Protein AF-H2ZED1-F1 (afdb_monomer_lite)

Secondary structure (DSSP, 8-state):
--GGGSSSEEE-TTSHHHHHHHHHHHHH-TTGGGSEEESS--TT--TTS--EEEEE-S-BPPPTTS-BPPB-TT-EEEEEEE-SSSEEEEEETTT--EEEEEGGGEEE-----HHHHHHHHHHTTTTEEE-TTSPEEEP-----

InterPro domains:
  IPR027350 Glycosyltransferase family 23 (GT23) domain [PS51659] (1-39)
  IPR036028 SH3-like domain superfamily [SSF50044] (52-108)
  IPR045573 Alpha-(1,6)-fucosyltransferase, N- and catalytic domain [PF19745] (2-43)

Foldseek 3Di:
DVLLVDQAEEEALVDPVSLVSQVSVCVVDVPCPVRYDHQWADRCLDQQFQSFKKFFCDFDDDDPVFQEDTDDHGWIWTFNGDNVPQWTWTATPVVRDTGIYGNVRIDTDPDDDLVVRVSSNVVSVVQWDADPVRDTDGDDDDRD

pLDDT: mean 78.34, std 13.11, range [45.0, 93.44]

Organism: Ciona savignyi (NCBI:txid51511)

Radius of gyration: 16.95 Å; chains: 1; bounding box: 38×43×44 Å

Structure (mmCIF, N/CA/C/O backbone):
data_AF-H2ZED1-F1
#
_entry.id   AF-H2ZED1-F1
#
loop_
_atom_site.group_PDB
_atom_site.id
_atom_site.type_symbol
_atom_site.label_atom_id
_atom_site.label_alt_id
_atom_site.label_comp_id
_atom_site.label_asym_id
_atom_site.label_entity_id
_atom_site.label_seq_id
_atom_site.pdbx_PDB_ins_code
_atom_site.Cartn_x
_atom_site.Cartn_y
_atom_site.Cartn_z
_atom_site.occupancy
_atom_site.B_iso_or_equiv
_atom_site.auth_seq_id
_atom_site.auth_comp_id
_atom_site.auth_asym_id
_atom_site.auth_atom_id
_atom_site.pdbx_PDB_model_num
ATOM 1 N N . MET A 1 1 ? 18.231 3.647 -21.128 1.00 69.31 1 MET A N 1
ATOM 2 C CA . MET A 1 1 ? 18.033 3.631 -19.664 1.00 69.31 1 MET A CA 1
ATOM 3 C C . MET A 1 1 ? 18.305 2.210 -19.179 1.00 69.31 1 MET A C 1
ATOM 5 O O . MET A 1 1 ? 17.739 1.299 -19.769 1.00 69.31 1 MET A O 1
ATOM 9 N N . MET A 1 2 ? 19.242 1.998 -18.244 1.00 81.94 2 MET A N 1
ATOM 10 C CA . MET A 1 2 ? 19.647 0.640 -17.820 1.00 81.94 2 MET A CA 1
ATOM 11 C C . MET A 1 2 ? 18.700 0.034 -16.774 1.00 81.94 2 MET A C 1
ATOM 13 O O . MET A 1 2 ? 18.409 -1.150 -16.864 1.00 81.94 2 MET A O 1
ATOM 17 N N . LEU A 1 3 ? 18.162 0.849 -15.856 1.00 82.50 3 LEU A N 1
ATOM 18 C CA . LEU A 1 3 ? 17.267 0.405 -14.775 1.00 82.50 3 LEU A CA 1
ATOM 19 C C . LEU A 1 3 ? 16.009 -0.304 -15.277 1.00 82.50 3 LEU A C 1
ATOM 21 O O . LEU A 1 3 ? 15.657 -1.355 -14.761 1.00 82.50 3 LEU A O 1
ATOM 25 N N . SER A 1 4 ? 15.364 0.225 -16.319 1.00 84.81 4 SER A N 1
ATOM 26 C CA . SER A 1 4 ? 14.148 -0.402 -16.835 1.00 84.81 4 SER A CA 1
ATOM 27 C C . SER A 1 4 ? 14.407 -1.787 -17.415 1.00 84.81 4 SER A C 1
ATOM 29 O O . SER A 1 4 ? 13.475 -2.573 -17.461 1.00 84.81 4 SER A O 1
ATOM 31 N N . LYS A 1 5 ? 15.639 -2.106 -17.848 1.00 86.75 5 LYS A N 1
ATOM 32 C CA . LYS A 1 5 ? 16.022 -3.391 -18.462 1.00 86.75 5 LYS A CA 1
ATOM 33 C C . LYS A 1 5 ? 16.366 -4.496 -17.464 1.00 86.75 5 LYS A C 1
ATOM 35 O O . LYS A 1 5 ? 16.606 -5.614 -17.903 1.00 86.75 5 LYS A O 1
ATOM 40 N N . CYS A 1 6 ? 16.410 -4.195 -16.171 1.00 89.06 6 CYS A N 1
ATOM 41 C CA . CYS A 1 6 ? 16.630 -5.200 -15.139 1.00 89.06 6 CYS A CA 1
ATOM 42 C C . CYS A 1 6 ? 15.441 -6.169 -15.054 1.00 89.06 6 CYS A C 1
ATOM 44 O O . CYS A 1 6 ? 14.316 -5.803 -15.399 1.00 89.06 6 CYS A O 1
ATOM 46 N N . ASP A 1 7 ? 15.702 -7.393 -14.591 1.00 89.44 7 ASP A N 1
ATOM 47 C CA . ASP A 1 7 ? 14.662 -8.400 -14.328 1.00 89.44 7 ASP A CA 1
ATOM 48 C C . ASP A 1 7 ? 13.888 -8.103 -13.035 1.00 89.44 7 ASP A C 1
ATOM 50 O O . ASP A 1 7 ? 12.750 -8.532 -12.877 1.00 89.44 7 ASP A O 1
ATOM 54 N N . PHE A 1 8 ? 14.507 -7.361 -12.112 1.00 90.44 8 PHE A N 1
ATOM 55 C CA . PHE A 1 8 ? 13.924 -6.974 -10.833 1.00 90.44 8 PHE A CA 1
ATOM 56 C C . PHE A 1 8 ? 14.441 -5.602 -10.398 1.00 90.44 8 PHE A C 1
ATOM 58 O O . PHE A 1 8 ? 15.629 -5.302 -10.566 1.00 90.44 8 PHE A O 1
ATOM 65 N N . LEU A 1 9 ? 13.565 -4.778 -9.822 1.00 90.06 9 LEU A N 1
ATOM 66 C CA . LEU A 1 9 ? 13.884 -3.420 -9.384 1.00 90.06 9 LEU A CA 1
ATOM 67 C C . LEU A 1 9 ? 13.855 -3.305 -7.852 1.00 90.06 9 LEU A C 1
ATOM 69 O O . LEU A 1 9 ? 12.864 -3.639 -7.216 1.00 90.06 9 LEU A O 1
ATOM 73 N N . VAL A 1 10 ? 14.925 -2.778 -7.253 1.00 91.50 10 VAL A N 1
ATOM 74 C CA . VAL A 1 10 ? 14.949 -2.374 -5.835 1.00 91.50 10 VAL A CA 1
ATOM 75 C C . VAL A 1 10 ? 15.215 -0.878 -5.787 1.00 91.50 10 VAL A C 1
ATOM 77 O O . VAL A 1 10 ? 16.275 -0.427 -6.224 1.00 91.50 10 VAL A O 1
ATOM 80 N N . CYS A 1 11 ? 14.247 -0.097 -5.316 1.00 88.12 11 CYS A N 1
ATOM 81 C CA . CYS A 1 11 ? 14.321 1.362 -5.369 1.00 88.12 11 CYS A CA 1
ATOM 82 C C . CYS A 1 11 ? 13.477 2.042 -4.284 1.00 88.12 11 CYS A C 1
ATOM 84 O O . CYS A 1 11 ? 12.861 1.398 -3.442 1.00 88.12 11 CYS A O 1
ATOM 86 N N . THR A 1 12 ? 13.448 3.369 -4.323 1.00 86.56 12 THR A N 1
ATOM 87 C CA . THR A 1 12 ? 12.501 4.223 -3.602 1.00 86.56 12 THR A CA 1
ATOM 88 C C . THR A 1 12 ? 11.542 4.826 -4.624 1.00 86.56 12 THR A C 1
ATOM 90 O O . THR A 1 12 ? 11.979 5.614 -5.468 1.00 86.56 12 THR A O 1
ATOM 93 N N . LEU A 1 13 ? 10.262 4.445 -4.598 1.00 83.94 13 LEU A N 1
ATOM 94 C CA . LEU A 1 13 ? 9.248 4.955 -5.535 1.00 83.94 13 LEU A CA 1
ATOM 95 C C . LEU A 1 13 ? 8.799 6.390 -5.224 1.00 83.94 13 LEU A C 1
ATOM 97 O O . LEU A 1 13 ? 8.037 6.964 -5.994 1.00 83.94 13 LEU A O 1
ATOM 101 N N . SER A 1 14 ? 9.320 7.022 -4.166 1.00 79.88 14 SER A N 1
ATOM 102 C CA . SER A 1 14 ? 9.315 8.4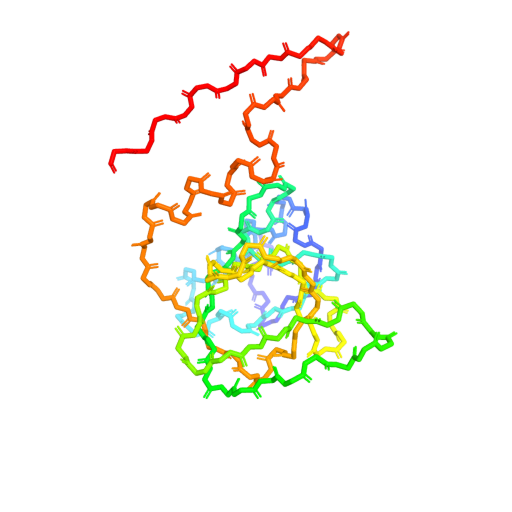92 -4.078 1.00 79.88 14 SER A CA 1
ATOM 103 C C . SER A 1 14 ? 10.160 9.172 -5.163 1.00 79.88 14 SER A C 1
ATOM 105 O O . SER A 1 14 ? 10.008 10.368 -5.395 1.00 79.88 14 SER A O 1
ATOM 107 N N . SER A 1 15 ? 11.072 8.447 -5.822 1.00 83.75 15 SER A N 1
ATOM 108 C CA . SER A 1 15 ? 11.874 8.989 -6.914 1.00 83.75 15 SER A CA 1
ATOM 109 C C . SER A 1 15 ? 11.141 8.855 -8.242 1.00 83.75 15 SER A C 1
ATOM 111 O O . SER A 1 15 ? 10.978 7.749 -8.755 1.00 83.75 15 SER A O 1
ATOM 113 N N . GLU A 1 16 ? 10.831 9.989 -8.871 1.00 83.38 16 GLU A N 1
ATOM 114 C CA . GLU A 1 16 ? 10.235 10.028 -10.215 1.00 83.38 16 GLU A CA 1
ATOM 115 C C . GLU A 1 16 ? 11.046 9.231 -11.249 1.00 83.38 16 GLU A C 1
ATOM 117 O O . GLU A 1 16 ? 10.493 8.587 -12.136 1.00 83.38 16 GLU A O 1
ATOM 122 N N . LEU A 1 17 ? 12.377 9.199 -11.117 1.00 87.94 17 LEU A N 1
ATOM 123 C CA . LEU A 1 17 ? 13.233 8.416 -12.009 1.00 87.94 17 LEU A CA 1
ATOM 124 C C . LEU A 1 17 ? 13.009 6.906 -11.845 1.00 87.94 17 LEU A C 1
ATOM 126 O O . LEU A 1 17 ? 13.036 6.169 -12.833 1.00 87.94 17 LEU A O 1
ATOM 130 N N . ALA A 1 18 ? 12.814 6.448 -10.606 1.00 86.62 18 ALA A N 1
ATOM 131 C CA . ALA A 1 18 ? 12.528 5.052 -10.306 1.00 86.62 18 ALA A CA 1
ATOM 132 C C . ALA A 1 18 ? 11.123 4.665 -10.783 1.00 86.62 18 ALA A C 1
ATOM 134 O O . ALA A 1 18 ? 10.967 3.610 -11.398 1.00 86.62 18 ALA A O 1
ATOM 135 N N . THR A 1 19 ? 10.142 5.550 -10.598 1.00 87.19 19 THR A N 1
ATOM 136 C CA . THR A 1 19 ? 8.773 5.388 -11.107 1.00 87.19 19 THR A CA 1
ATOM 137 C C . THR A 1 19 ? 8.761 5.248 -12.626 1.00 87.19 19 THR A C 1
ATOM 139 O O . THR A 1 19 ? 8.250 4.258 -13.144 1.00 87.19 19 THR A O 1
ATOM 142 N N . VAL A 1 20 ? 9.436 6.145 -13.351 1.00 89.44 20 VAL A N 1
ATOM 143 C CA . VAL A 1 20 ? 9.548 6.066 -14.819 1.00 89.44 20 VAL A CA 1
ATOM 144 C C . VAL A 1 20 ? 10.273 4.792 -15.266 1.00 89.44 20 VAL A C 1
ATOM 146 O O . VAL A 1 20 ? 9.913 4.182 -16.275 1.00 89.44 20 VAL A O 1
ATOM 149 N N . ALA A 1 21 ? 11.303 4.356 -14.536 1.00 90.12 21 ALA A N 1
ATOM 150 C CA . ALA A 1 21 ? 11.997 3.111 -14.854 1.00 90.12 21 ALA A CA 1
ATOM 151 C C . ALA A 1 21 ? 11.092 1.878 -14.674 1.00 90.12 21 ALA A C 1
ATOM 153 O O . ALA A 1 21 ? 11.129 0.986 -15.525 1.00 90.12 21 ALA A O 1
ATOM 154 N N . TYR A 1 22 ? 10.282 1.851 -13.610 1.00 89.62 22 TYR A N 1
ATOM 155 C CA . TYR A 1 22 ? 9.271 0.822 -13.360 1.00 89.62 22 TYR A CA 1
ATOM 156 C C . TYR A 1 22 ? 8.184 0.828 -14.444 1.00 89.62 22 TYR A C 1
ATOM 158 O O . TYR A 1 22 ? 7.896 -0.211 -15.029 1.00 89.62 22 TYR A O 1
ATOM 166 N N . GLU A 1 23 ? 7.653 1.990 -14.816 1.00 89.75 23 GLU A N 1
ATOM 167 C CA . GLU A 1 23 ? 6.659 2.109 -15.893 1.00 89.75 23 GLU A CA 1
ATOM 168 C C . GLU A 1 23 ? 7.196 1.610 -17.237 1.00 89.75 23 GLU A C 1
ATOM 170 O O . GLU A 1 23 ? 6.522 0.884 -17.968 1.00 89.75 23 GLU A O 1
ATOM 175 N N . LEU A 1 24 ? 8.452 1.930 -17.551 1.00 91.62 24 LEU A N 1
ATOM 176 C CA . LEU A 1 24 ? 9.095 1.448 -18.768 1.00 91.62 24 LEU A CA 1
ATOM 177 C C . LEU A 1 24 ? 9.365 -0.069 -18.734 1.00 91.62 24 LEU A C 1
ATOM 179 O O . LEU A 1 24 ? 9.417 -0.703 -19.790 1.00 91.62 24 LEU A O 1
ATOM 183 N N . MET A 1 25 ? 9.533 -0.663 -17.548 1.00 90.25 25 MET A N 1
ATOM 184 C CA . MET A 1 25 ? 9.637 -2.117 -17.380 1.00 90.25 25 MET A CA 1
ATOM 185 C C . MET A 1 25 ? 8.321 -2.811 -17.769 1.00 90.25 25 MET A C 1
ATOM 187 O O . MET A 1 25 ? 8.363 -3.801 -18.500 1.00 90.25 25 MET A O 1
ATOM 191 N N . GLN A 1 26 ? 7.175 -2.229 -17.400 1.00 90.00 26 GLN A N 1
ATOM 192 C CA . GLN A 1 26 ? 5.837 -2.751 -17.720 1.00 90.00 26 GLN A CA 1
ATOM 193 C C . GLN A 1 26 ? 5.537 -2.783 -19.223 1.00 90.00 26 GLN A C 1
ATOM 195 O O . GLN A 1 26 ? 4.826 -3.658 -19.708 1.00 90.00 26 GLN A O 1
ATOM 200 N N . VAL A 1 27 ? 6.107 -1.850 -19.992 1.00 90.81 27 VAL A N 1
ATOM 201 C CA . VAL A 1 27 ? 5.982 -1.850 -21.461 1.00 90.81 27 VAL A CA 1
ATOM 202 C C . VAL A 1 27 ? 6.712 -3.043 -22.089 1.00 90.81 27 VAL A C 1
ATOM 204 O O . VAL A 1 27 ? 6.332 -3.501 -23.166 1.00 90.81 27 VAL A O 1
ATOM 207 N N . ARG A 1 28 ? 7.776 -3.546 -21.449 1.00 87.56 28 ARG A N 1
ATOM 208 C CA . ARG A 1 28 ? 8.568 -4.664 -21.979 1.00 87.56 28 ARG A CA 1
ATOM 209 C C . ARG A 1 28 ? 7.953 -6.016 -21.642 1.00 87.56 28 ARG A C 1
ATOM 211 O O . ARG A 1 28 ? 7.965 -6.902 -22.493 1.00 87.56 28 ARG A O 1
ATOM 218 N N . ASP A 1 29 ? 7.502 -6.183 -20.407 1.00 87.44 29 ASP A N 1
ATOM 219 C CA . ASP A 1 29 ? 7.010 -7.454 -19.893 1.00 87.44 29 ASP A CA 1
ATOM 220 C C . ASP A 1 29 ? 5.672 -7.249 -19.183 1.00 87.44 29 ASP A C 1
ATOM 222 O O . ASP A 1 29 ? 5.560 -6.505 -18.212 1.00 87.44 29 ASP A O 1
ATOM 226 N N . TRP A 1 30 ? 4.651 -7.936 -19.689 1.00 85.00 30 TRP A N 1
ATOM 227 C CA . TRP A 1 30 ? 3.280 -7.847 -19.203 1.00 85.00 30 TRP A CA 1
ATOM 228 C C . TRP A 1 30 ? 3.094 -8.444 -17.799 1.00 85.00 30 TRP A C 1
ATOM 230 O O . TRP A 1 30 ? 2.067 -8.182 -17.175 1.00 85.00 30 TRP A O 1
ATOM 240 N N . GLN A 1 31 ? 4.056 -9.232 -17.300 1.00 85.25 31 GLN A N 1
ATOM 241 C CA . GLN A 1 31 ? 4.050 -9.780 -15.936 1.00 85.25 31 GLN A CA 1
ATOM 242 C C . GLN A 1 31 ? 4.993 -9.048 -14.975 1.00 85.25 31 GLN A C 1
ATOM 244 O O . GLN A 1 31 ? 5.166 -9.491 -13.842 1.00 85.25 31 GLN A O 1
ATOM 249 N N . ALA A 1 32 ? 5.586 -7.918 -15.367 1.00 88.00 32 ALA A N 1
ATOM 250 C CA . ALA A 1 32 ? 6.572 -7.239 -14.527 1.00 88.00 32 ALA A CA 1
ATOM 251 C C . ALA A 1 32 ? 5.984 -6.413 -13.368 1.00 88.00 32 ALA A C 1
ATOM 253 O O . ALA A 1 32 ? 6.735 -5.767 -12.637 1.00 88.00 32 ALA A O 1
ATOM 254 N N . ALA A 1 33 ? 4.667 -6.468 -13.146 1.00 85.62 33 ALA A N 1
ATOM 255 C CA . ALA A 1 33 ? 4.008 -5.723 -12.077 1.00 85.62 33 ALA A CA 1
ATOM 256 C C . ALA A 1 33 ? 4.501 -6.099 -10.678 1.00 85.62 33 ALA A C 1
ATOM 258 O O . ALA A 1 33 ? 4.584 -5.227 -9.823 1.00 85.62 33 ALA A O 1
ATOM 259 N N . ASP A 1 34 ? 4.898 -7.352 -10.470 1.00 87.44 34 ASP A N 1
ATOM 260 C CA . ASP A 1 34 ? 5.423 -7.823 -9.185 1.00 87.44 34 ASP A CA 1
ATOM 261 C C . ASP A 1 34 ? 6.965 -7.805 -9.133 1.00 87.44 34 ASP A C 1
ATOM 263 O O . ASP A 1 34 ? 7.568 -8.149 -8.115 1.00 87.44 34 ASP A O 1
ATOM 267 N N . ASN A 1 35 ? 7.635 -7.371 -10.208 1.00 90.12 35 ASN A N 1
ATOM 268 C CA . ASN A 1 35 ? 9.097 -7.396 -10.332 1.00 90.12 35 ASN A CA 1
ATOM 269 C C . ASN A 1 35 ? 9.765 -6.157 -9.715 1.00 90.12 35 ASN A C 1
ATOM 271 O O . ASN A 1 35 ? 10.722 -5.600 -10.263 1.00 90.12 35 ASN A O 1
ATOM 275 N N . TYR A 1 36 ? 9.263 -5.706 -8.566 1.00 89.00 36 TYR A N 1
ATOM 276 C CA . TYR A 1 36 ? 9.859 -4.601 -7.833 1.00 89.00 36 TYR A CA 1
ATOM 277 C C . TYR A 1 36 ? 9.674 -4.727 -6.320 1.00 89.00 36 TYR A C 1
ATOM 279 O O . TYR A 1 36 ? 8.703 -5.295 -5.829 1.00 89.00 36 TYR A O 1
ATOM 287 N N . VAL A 1 37 ? 10.597 -4.123 -5.576 1.00 88.19 37 VAL A N 1
ATOM 288 C CA . VAL A 1 37 ? 10.448 -3.812 -4.152 1.00 88.19 37 VAL A CA 1
ATOM 289 C C . VAL A 1 37 ? 10.798 -2.347 -3.948 1.00 88.19 37 VAL A C 1
ATOM 291 O O . VAL A 1 37 ? 11.882 -1.888 -4.321 1.00 88.19 37 VAL A O 1
ATOM 294 N N . SER A 1 38 ? 9.864 -1.619 -3.342 1.00 85.38 38 SER A N 1
ATOM 295 C CA . SER A 1 38 ? 10.050 -0.229 -2.947 1.00 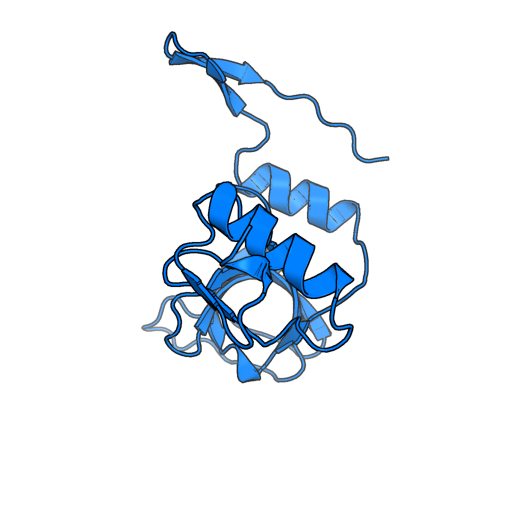85.38 38 SER A CA 1
ATOM 296 C C . SER A 1 38 ? 10.357 -0.132 -1.456 1.00 85.38 38 SER A C 1
ATOM 298 O O . SER A 1 38 ? 9.753 -0.844 -0.657 1.00 85.38 38 SER A O 1
ATOM 300 N N . LEU A 1 39 ? 11.290 0.741 -1.079 1.00 84.94 39 LEU A N 1
ATOM 301 C CA . LEU A 1 39 ? 11.702 0.936 0.316 1.00 84.94 39 LEU A CA 1
ATOM 302 C C . LEU A 1 39 ? 10.859 1.971 1.077 1.00 84.94 39 LEU A C 1
ATOM 304 O O . LEU A 1 39 ? 11.031 2.107 2.286 1.00 84.94 39 LEU A O 1
ATOM 308 N N . ASP A 1 40 ? 9.989 2.717 0.394 1.00 77.94 40 ASP A N 1
ATOM 309 C CA . ASP A 1 40 ? 9.282 3.866 0.971 1.00 77.94 40 ASP A CA 1
ATOM 310 C C . ASP A 1 40 ? 7.787 3.919 0.632 1.00 77.94 40 ASP A C 1
ATOM 312 O O . ASP A 1 40 ? 6.952 3.953 1.533 1.00 77.94 40 ASP A O 1
ATOM 316 N N . HIS A 1 41 ? 7.437 3.923 -0.653 1.00 73.50 41 HIS A N 1
ATOM 317 C CA . HIS A 1 41 ? 6.077 4.110 -1.140 1.00 73.50 41 HIS A CA 1
ATOM 318 C C . HIS A 1 41 ? 5.657 2.986 -2.076 1.00 73.50 41 HIS A C 1
ATOM 320 O O . HIS A 1 41 ? 6.458 2.412 -2.813 1.00 73.50 41 HIS A O 1
ATOM 326 N N . ILE A 1 42 ? 4.359 2.718 -2.090 1.00 77.56 42 ILE A N 1
ATOM 327 C CA . ILE A 1 42 ? 3.721 1.904 -3.122 1.00 77.56 42 ILE A CA 1
ATOM 328 C C . ILE A 1 42 ? 3.579 2.712 -4.418 1.00 77.56 42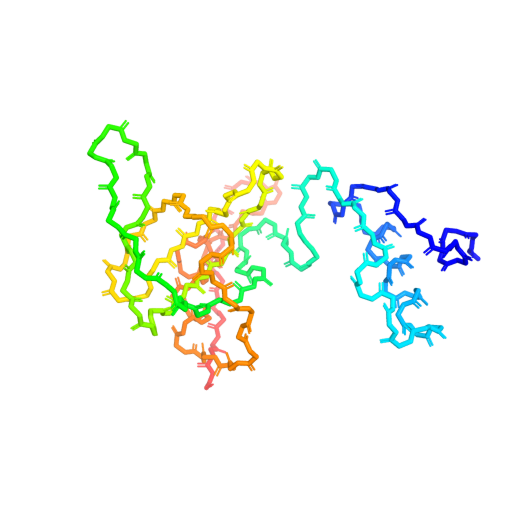 ILE A C 1
ATOM 330 O O . ILE A 1 42 ? 3.471 3.937 -4.380 1.00 77.56 42 ILE A O 1
ATOM 334 N N . TYR A 1 43 ? 3.581 2.036 -5.570 1.00 77.00 43 TYR A N 1
ATOM 335 C CA . TYR A 1 43 ? 3.387 2.693 -6.867 1.00 77.00 43 TYR A CA 1
ATOM 336 C C . TYR A 1 43 ? 2.066 3.479 -6.885 1.00 77.00 43 TYR A C 1
ATOM 338 O O . TYR A 1 43 ? 1.037 2.959 -6.455 1.00 77.00 43 TYR A O 1
ATOM 346 N N . GLY A 1 44 ? 2.108 4.738 -7.336 1.00 68.88 44 GLY A N 1
ATOM 347 C CA . GLY A 1 44 ? 0.965 5.664 -7.300 1.00 68.88 44 GLY A CA 1
ATOM 348 C C . GLY A 1 44 ? 0.687 6.302 -5.931 1.00 68.88 44 GLY A C 1
ATOM 349 O O . GLY A 1 44 ? -0.167 7.178 -5.828 1.00 68.88 44 GLY A O 1
ATOM 350 N N . GLY A 1 45 ? 1.422 5.915 -4.883 1.00 61.03 45 GLY A N 1
ATOM 351 C CA . GLY A 1 45 ? 1.363 6.519 -3.553 1.00 61.03 45 GLY A CA 1
ATOM 352 C C . GLY A 1 45 ? 2.159 7.813 -3.473 1.00 61.03 45 GLY A C 1
ATOM 353 O O . GLY A 1 45 ? 3.153 7.889 -2.757 1.00 61.03 45 GLY A O 1
ATOM 354 N N . ALA A 1 46 ? 1.736 8.835 -4.216 1.00 53.44 46 ALA A N 1
ATOM 355 C CA . ALA A 1 46 ? 2.175 10.194 -3.934 1.00 53.44 46 ALA A CA 1
ATOM 356 C C . ALA A 1 46 ? 1.573 10.656 -2.596 1.00 53.44 46 ALA A C 1
ATOM 358 O O . ALA A 1 46 ? 0.455 10.267 -2.239 1.00 53.44 46 ALA A O 1
ATOM 359 N N . LEU A 1 47 ? 2.320 11.492 -1.863 1.00 51.94 47 LEU A N 1
ATOM 360 C CA . LEU A 1 47 ? 1.862 12.177 -0.651 1.00 51.94 47 LEU A CA 1
ATOM 361 C C . LEU A 1 47 ? 0.423 12.670 -0.859 1.00 51.94 47 LEU A C 1
ATOM 363 O O . LEU A 1 47 ? 0.182 13.526 -1.703 1.00 51.94 47 LEU A O 1
ATOM 367 N N . ALA A 1 48 ? -0.508 12.119 -0.078 1.00 47.91 48 ALA A N 1
ATOM 368 C CA . ALA A 1 48 ? -1.906 12.535 -0.008 1.00 47.91 48 ALA A CA 1
ATOM 369 C C . ALA A 1 48 ? -2.868 12.105 -1.145 1.00 47.91 48 ALA A C 1
ATOM 371 O O . ALA A 1 48 ? -3.914 12.725 -1.308 1.00 47.91 48 ALA A O 1
ATOM 372 N N . ILE A 1 49 ? -2.637 11.016 -1.882 1.00 55.47 49 ILE A N 1
ATOM 373 C CA . ILE A 1 49 ? -3.692 10.410 -2.730 1.00 55.47 49 ILE A CA 1
ATOM 374 C C . ILE A 1 49 ? -3.800 8.918 -2.388 1.00 55.47 49 ILE A C 1
ATOM 376 O O . ILE A 1 49 ? -2.770 8.288 -2.143 1.00 55.47 49 ILE A O 1
ATOM 380 N N . PRO A 1 50 ? -5.013 8.328 -2.288 1.00 56.22 50 PRO A N 1
ATOM 381 C CA . PRO A 1 50 ? -5.138 6.883 -2.116 1.00 56.22 50 PRO A CA 1
ATOM 382 C C . PRO A 1 50 ? -4.401 6.177 -3.253 1.00 56.22 50 PRO A C 1
ATOM 384 O O . PRO A 1 50 ? -4.749 6.315 -4.421 1.00 56.22 50 PRO A O 1
ATOM 387 N N . ALA A 1 51 ? -3.379 5.411 -2.902 1.00 63.91 51 ALA A N 1
ATOM 388 C CA . ALA A 1 51 ? -2.550 4.741 -3.890 1.00 63.91 51 ALA A CA 1
ATOM 389 C C . ALA A 1 51 ? -3.275 3.539 -4.505 1.00 63.91 51 ALA A C 1
ATOM 391 O O . ALA A 1 51 ? -3.092 3.224 -5.677 1.00 63.91 51 ALA A O 1
ATOM 392 N N . LYS A 1 52 ? -4.078 2.843 -3.688 1.00 78.44 52 LYS A N 1
ATOM 393 C CA . LYS A 1 52 ? -4.782 1.616 -4.069 1.00 78.44 52 LYS A CA 1
ATOM 394 C C . LYS A 1 52 ? -6.105 1.467 -3.333 1.00 78.44 52 LYS A C 1
ATOM 396 O O . LYS A 1 52 ? -6.204 1.771 -2.141 1.00 78.44 52 LYS A O 1
ATOM 401 N N . PHE A 1 53 ? -7.093 0.913 -4.027 1.00 84.69 53 PHE A N 1
ATOM 402 C CA . PHE A 1 53 ? -8.331 0.442 -3.421 1.00 84.69 53 PHE A CA 1
ATOM 403 C C . PHE A 1 53 ? -8.249 -1.052 -3.146 1.00 84.69 53 PHE A C 1
ATOM 405 O O . PHE A 1 53 ? -7.802 -1.840 -3.977 1.00 84.69 53 PHE A O 1
ATOM 412 N N . HIS A 1 54 ? -8.734 -1.448 -1.978 1.00 88.56 54 HIS A N 1
ATOM 413 C CA . HIS A 1 54 ? -8.786 -2.835 -1.563 1.00 88.56 54 HIS A CA 1
ATOM 414 C C . HIS A 1 54 ? -10.189 -3.207 -1.106 1.00 88.56 54 HIS A C 1
ATOM 416 O O . HIS A 1 54 ? -10.898 -2.406 -0.503 1.00 88.56 54 HIS A O 1
ATOM 422 N N . GLN A 1 55 ? -10.576 -4.449 -1.357 1.00 91.44 55 GLN A N 1
ATOM 423 C CA . GLN A 1 55 ? -11.768 -5.049 -0.786 1.00 91.44 55 GLN A CA 1
ATOM 424 C C . GLN A 1 55 ? -11.361 -6.077 0.269 1.00 91.44 55 GLN A C 1
ATOM 426 O O . GLN A 1 55 ? -10.504 -6.929 0.025 1.00 91.44 55 GLN A O 1
ATOM 431 N N . ALA A 1 56 ? -11.978 -6.015 1.444 1.00 92.75 56 ALA A N 1
ATOM 432 C CA . ALA A 1 56 ? -11.776 -6.994 2.497 1.00 92.75 56 ALA A CA 1
ATOM 433 C C . ALA A 1 56 ? -12.388 -8.343 2.097 1.00 92.75 56 ALA A C 1
ATOM 435 O O . ALA A 1 56 ? -13.592 -8.464 1.880 1.00 92.75 56 ALA A O 1
ATOM 436 N N . VAL A 1 57 ? -11.548 -9.373 2.027 1.00 93.38 57 VAL A N 1
ATOM 437 C CA . VAL A 1 57 ? -11.953 -10.759 1.742 1.00 93.38 57 VAL A CA 1
ATOM 438 C C . VAL A 1 57 ? -12.119 -11.548 3.039 1.00 93.38 57 VAL A C 1
ATOM 440 O O . VAL A 1 57 ? -12.835 -12.543 3.081 1.00 93.38 57 VAL A O 1
ATOM 443 N N . LEU A 1 58 ? -11.477 -11.106 4.122 1.00 92.19 58 LEU A N 1
ATOM 444 C CA . LEU A 1 58 ? -11.567 -11.733 5.434 1.00 92.19 58 LEU A CA 1
ATOM 445 C C . LEU A 1 58 ? -11.896 -10.700 6.507 1.00 92.19 58 LEU A C 1
ATOM 447 O O . LEU A 1 58 ? -11.352 -9.597 6.531 1.00 92.19 58 LEU A O 1
ATOM 451 N N . GLY A 1 59 ? -12.745 -11.106 7.449 1.00 91.38 59 GLY A N 1
ATOM 452 C CA . GLY A 1 59 ? -13.038 -10.306 8.628 1.00 91.38 59 GLY A CA 1
ATOM 453 C C . GLY A 1 59 ? -11.807 -10.121 9.522 1.00 91.38 59 GLY A C 1
ATOM 454 O O . GLY A 1 59 ? -10.948 -11.001 9.679 1.00 91.38 59 GLY A O 1
ATOM 455 N N . HIS A 1 60 ? -11.730 -8.965 10.166 1.00 90.25 60 HIS A N 1
ATOM 456 C CA . HIS A 1 60 ? -10.726 -8.677 11.173 1.00 90.25 60 HIS A CA 1
ATOM 457 C C . HIS A 1 60 ? -11.370 -7.934 12.330 1.00 90.25 60 HIS A C 1
ATOM 459 O O . HIS A 1 60 ? -11.933 -6.855 12.173 1.00 90.25 60 HIS A O 1
ATOM 465 N N . LYS A 1 61 ? -11.278 -8.528 13.516 1.00 88.25 61 LYS A N 1
ATOM 466 C CA . LYS A 1 61 ? -11.626 -7.847 14.752 1.00 88.25 61 LYS A CA 1
ATOM 467 C C . LYS A 1 61 ? -10.392 -7.087 15.226 1.00 88.25 61 LYS A C 1
ATOM 469 O O . LYS A 1 61 ? -9.382 -7.735 15.493 1.00 88.25 61 LYS A O 1
ATOM 474 N N . ARG A 1 62 ? -10.496 -5.756 15.324 1.00 81.44 62 ARG A N 1
ATOM 475 C CA . ARG A 1 62 ? -9.466 -4.896 15.928 1.00 81.44 62 ARG A CA 1
ATOM 476 C C . ARG A 1 62 ? -9.060 -5.457 17.290 1.00 81.44 62 ARG A C 1
ATOM 478 O O . ARG A 1 62 ? -9.929 -5.768 18.112 1.00 81.44 62 ARG A O 1
ATOM 485 N N . ASN A 1 63 ? -7.761 -5.491 17.566 1.00 78.38 63 ASN A N 1
ATOM 486 C CA . ASN A 1 63 ? -7.273 -5.599 18.933 1.00 78.38 63 ASN A CA 1
ATOM 487 C C . ASN A 1 63 ? -7.341 -4.220 19.627 1.00 78.38 63 ASN A C 1
ATOM 489 O O . ASN A 1 63 ? -6.821 -3.231 19.112 1.00 78.38 63 ASN A O 1
ATOM 493 N N . ASN A 1 64 ? -7.990 -4.134 20.795 1.00 67.62 64 ASN A N 1
ATOM 494 C CA . ASN A 1 64 ? -8.240 -2.871 21.511 1.00 67.62 64 ASN A CA 1
ATOM 495 C C . ASN A 1 64 ? -6.962 -2.101 21.888 1.00 67.62 64 ASN A C 1
ATOM 497 O O . ASN A 1 64 ? -7.032 -0.894 22.098 1.00 67.62 64 ASN A O 1
ATOM 501 N N . TYR A 1 65 ? -5.817 -2.780 21.958 1.00 65.38 65 TYR A N 1
ATOM 502 C CA . TYR A 1 65 ? -4.519 -2.183 22.294 1.00 65.38 65 TYR A CA 1
ATOM 503 C C . TYR A 1 65 ? -3.707 -1.744 21.070 1.00 65.38 65 TYR A C 1
ATOM 505 O O . TYR A 1 65 ? -2.604 -1.230 21.218 1.00 65.38 65 TYR A O 1
ATOM 513 N N . THR A 1 66 ? -4.235 -1.960 19.867 1.00 75.00 66 THR A N 1
ATOM 514 C CA . THR A 1 66 ? -3.554 -1.660 18.605 1.00 75.00 66 THR A CA 1
ATOM 515 C C . THR A 1 66 ? -4.332 -0.614 17.817 1.00 75.00 66 THR A C 1
ATOM 517 O O . THR A 1 66 ? -5.557 -0.507 17.923 1.00 75.00 66 THR A O 1
ATOM 520 N N . GLU A 1 67 ? -3.635 0.133 16.968 1.00 83.31 67 GLU A N 1
ATOM 521 C CA . GLU A 1 67 ? -4.240 1.049 15.996 1.00 83.31 67 GLU A CA 1
ATOM 522 C C . GLU A 1 67 ? -4.858 0.309 14.786 1.00 83.31 67 GLU A C 1
ATOM 524 O O . GLU A 1 67 ? -5.032 0.887 13.715 1.00 83.31 67 GLU A O 1
ATOM 529 N N . GLU A 1 68 ? -5.218 -0.970 14.944 1.00 87.81 68 GLU A N 1
ATOM 530 C CA . GLU A 1 68 ? -5.754 -1.821 13.878 1.00 87.81 68 GLU A CA 1
ATOM 531 C C . GLU A 1 68 ? -7.175 -1.431 13.457 1.00 87.81 68 GLU A C 1
ATOM 533 O O . GLU A 1 68 ? -7.975 -0.946 14.243 1.00 87.81 68 GLU A O 1
ATOM 538 N N . LEU A 1 69 ? -7.569 -1.677 12.222 1.00 88.81 69 LEU A N 1
ATOM 539 C CA . LEU A 1 69 ? -8.885 -1.350 11.703 1.00 88.81 69 LEU A CA 1
ATOM 540 C C . LEU A 1 69 ? -9.765 -2.599 11.699 1.00 88.81 69 LEU A C 1
ATOM 542 O O . LEU A 1 69 ? -9.366 -3.648 11.200 1.00 88.81 69 LEU A O 1
ATOM 546 N N . SER A 1 70 ? -10.985 -2.497 12.230 1.00 90.19 70 SER A N 1
ATOM 547 C CA . SER A 1 70 ? -11.945 -3.595 12.096 1.00 90.19 70 SER A CA 1
ATOM 548 C C . SER A 1 70 ? -12.403 -3.709 10.643 1.00 90.19 70 SER A C 1
ATOM 550 O O . SER A 1 70 ? -12.839 -2.717 10.052 1.00 90.19 70 SER A O 1
ATOM 552 N N . LEU A 1 71 ? -12.333 -4.920 10.096 1.00 92.00 71 LEU A N 1
ATOM 553 C CA . LEU A 1 71 ? -12.760 -5.245 8.738 1.00 92.00 71 LEU A CA 1
ATOM 554 C C . LEU A 1 71 ? -13.931 -6.224 8.772 1.00 92.00 71 LEU A C 1
ATOM 556 O O . LEU A 1 71 ? -13.899 -7.214 9.508 1.00 92.00 71 LEU A O 1
ATOM 560 N N . GLU A 1 72 ? -14.928 -5.976 7.936 1.00 93.25 72 GLU A N 1
ATOM 561 C CA . GLU A 1 72 ? -15.991 -6.923 7.604 1.00 93.25 72 GLU A CA 1
ATOM 562 C C . GLU A 1 72 ? -15.835 -7.405 6.158 1.00 93.25 72 GLU A C 1
ATOM 564 O O . GLU A 1 72 ? -15.190 -6.754 5.338 1.00 93.25 72 GLU A O 1
ATOM 569 N N . PHE A 1 73 ? -16.391 -8.578 5.845 1.00 93.44 73 PHE A N 1
ATOM 570 C CA . PHE A 1 73 ? -16.331 -9.124 4.490 1.00 93.44 73 PHE A CA 1
ATOM 571 C C . PHE A 1 73 ? -16.989 -8.157 3.498 1.00 93.44 73 PHE A C 1
ATOM 573 O O . PHE A 1 73 ? -18.134 -7.755 3.689 1.00 93.44 73 PHE A O 1
ATOM 580 N N . GLY A 1 74 ? -16.271 -7.813 2.431 1.00 89.50 74 GLY A N 1
ATOM 581 C CA . GLY A 1 74 ? -16.728 -6.888 1.400 1.00 89.50 74 GLY A CA 1
ATOM 582 C C . GLY A 1 74 ? -16.478 -5.409 1.701 1.00 89.50 74 GLY A C 1
ATOM 583 O O . GLY A 1 74 ? -16.786 -4.587 0.839 1.00 89.50 74 GLY A O 1
ATOM 584 N N . ASP A 1 75 ? -15.903 -5.058 2.860 1.00 90.25 75 ASP A N 1
ATOM 585 C CA . ASP A 1 75 ? -15.548 -3.670 3.173 1.00 90.25 75 ASP A CA 1
ATOM 586 C C . ASP A 1 75 ? -14.569 -3.109 2.138 1.00 90.25 75 ASP A C 1
ATOM 588 O O . ASP A 1 75 ? -13.558 -3.729 1.810 1.00 90.25 75 ASP A O 1
ATOM 592 N N . MET A 1 76 ? -14.858 -1.900 1.663 1.00 88.62 76 MET A N 1
ATOM 593 C CA . MET A 1 76 ? -13.980 -1.173 0.756 1.00 88.62 76 MET A CA 1
ATOM 594 C C . MET A 1 76 ? -13.019 -0.280 1.542 1.00 88.62 76 MET A C 1
ATOM 596 O O . MET A 1 76 ? -13.425 0.532 2.382 1.00 88.62 76 MET A O 1
ATOM 600 N N . LEU A 1 77 ? -11.739 -0.431 1.239 1.00 87.44 77 LEU A N 1
ATOM 601 C CA . LEU A 1 77 ? -10.608 0.198 1.899 1.00 87.44 77 LEU A CA 1
ATOM 602 C C . LEU A 1 77 ? -9.817 1.007 0.878 1.00 87.44 77 LEU A C 1
ATOM 604 O O . LEU A 1 77 ? -9.708 0.618 -0.284 1.00 87.44 77 LEU A O 1
ATOM 608 N N . PHE A 1 78 ? -9.223 2.102 1.325 1.00 84.75 78 PHE A N 1
ATOM 609 C CA . PHE A 1 78 ? -8.223 2.827 0.551 1.00 84.75 78 PHE A CA 1
ATOM 610 C C . PHE A 1 78 ? -6.898 2.795 1.297 1.00 84.75 78 PHE A C 1
ATOM 612 O O . PHE A 1 78 ? -6.843 3.090 2.492 1.00 84.75 78 PHE A O 1
ATOM 619 N N . THR A 1 79 ? -5.839 2.398 0.603 1.00 84.19 79 THR A N 1
ATOM 620 C CA . THR A 1 79 ? -4.482 2.298 1.142 1.00 84.19 79 THR A CA 1
ATOM 621 C C . THR A 1 79 ? -3.722 3.571 0.857 1.00 84.19 79 THR A C 1
ATOM 623 O O . THR A 1 79 ? -3.677 4.031 -0.281 1.00 84.19 79 THR A O 1
ATOM 626 N N . GLN A 1 80 ? -3.096 4.108 1.896 1.00 78.31 80 GLN A N 1
ATOM 627 C CA . GLN A 1 80 ? -2.174 5.232 1.772 1.00 78.31 80 GLN A CA 1
ATOM 628 C C . GLN A 1 80 ? -0.723 4.776 1.886 1.00 78.31 80 GLN A C 1
ATOM 630 O O . GLN A 1 80 ? 0.140 5.325 1.215 1.00 78.31 80 GLN A O 1
ATOM 635 N N . MET A 1 81 ? -0.452 3.764 2.715 1.00 76.50 81 MET A N 1
ATOM 636 C CA . MET A 1 81 ? 0.913 3.332 2.991 1.00 76.50 81 MET A CA 1
ATOM 637 C C . MET A 1 81 ? 0.991 1.822 3.212 1.00 76.50 81 MET A C 1
ATOM 639 O O . MET A 1 81 ? 0.086 1.210 3.784 1.00 76.50 81 MET A O 1
ATOM 643 N N . ASP A 1 82 ? 2.110 1.250 2.786 1.00 82.12 82 ASP A N 1
ATOM 644 C CA . ASP A 1 82 ? 2.570 -0.088 3.135 1.00 82.12 82 ASP A CA 1
ATOM 645 C C . ASP A 1 82 ? 3.901 0.061 3.875 1.00 82.12 82 ASP A C 1
ATOM 647 O O . ASP A 1 82 ? 4.801 0.744 3.398 1.00 82.12 82 ASP A O 1
ATOM 651 N N . ASN A 1 83 ? 4.020 -0.546 5.053 1.00 73.88 83 ASN A N 1
ATOM 652 C CA . ASN A 1 83 ? 5.251 -0.509 5.841 1.00 73.88 83 ASN A CA 1
ATOM 653 C C . ASN A 1 83 ? 6.086 -1.792 5.696 1.00 73.88 83 ASN A C 1
ATOM 655 O O . ASN A 1 83 ? 6.990 -2.021 6.499 1.00 73.88 83 ASN A O 1
ATOM 659 N N . SER A 1 84 ? 5.760 -2.659 4.730 1.00 71.50 84 SER A N 1
ATOM 660 C CA . SER A 1 84 ? 6.424 -3.946 4.489 1.00 71.50 84 SER A CA 1
ATOM 661 C C . SER A 1 84 ? 6.420 -4.902 5.696 1.00 71.50 84 SER A C 1
ATOM 663 O O . SER A 1 84 ? 7.135 -5.900 5.702 1.00 71.50 84 SER A O 1
ATOM 665 N N . SER A 1 85 ? 5.592 -4.646 6.720 1.00 80.00 85 SER A N 1
ATOM 666 C CA . SER A 1 85 ? 5.452 -5.510 7.907 1.00 80.00 85 SER A CA 1
ATOM 667 C C . SER A 1 85 ? 4.292 -6.513 7.800 1.00 80.00 85 SER A C 1
ATOM 669 O O . SER A 1 85 ? 3.981 -7.215 8.761 1.00 80.00 85 SER A O 1
ATOM 671 N N . GLY A 1 86 ? 3.629 -6.583 6.637 1.00 86.38 86 GLY A N 1
ATOM 672 C CA . GLY A 1 86 ? 2.397 -7.358 6.436 1.00 86.38 86 GLY A CA 1
ATOM 673 C C . GLY A 1 86 ? 1.120 -6.607 6.833 1.00 86.38 86 GLY A C 1
ATOM 674 O O . GLY A 1 86 ? 0.046 -7.210 6.902 1.00 86.38 86 GLY A O 1
ATOM 675 N N . PHE A 1 87 ? 1.222 -5.299 7.078 1.00 87.81 87 PHE A N 1
ATOM 676 C CA . PHE A 1 87 ? 0.098 -4.418 7.375 1.00 87.81 87 PHE A CA 1
ATOM 677 C C . PHE A 1 87 ? 0.084 -3.217 6.435 1.00 87.81 87 PHE A C 1
ATOM 679 O O . PHE A 1 87 ? 1.105 -2.582 6.188 1.00 87.81 87 PHE A O 1
ATOM 686 N N . PHE A 1 88 ? -1.108 -2.868 5.973 1.00 88.75 88 PHE A N 1
ATOM 687 C CA . PHE A 1 88 ? -1.361 -1.638 5.239 1.00 88.75 88 PHE A CA 1
ATOM 688 C C . PHE A 1 88 ? -1.990 -0.604 6.165 1.00 88.75 88 PHE A C 1
ATOM 690 O O . PHE A 1 88 ? -2.770 -0.948 7.053 1.00 88.75 88 PHE A O 1
ATOM 697 N N . TYR A 1 89 ? -1.674 0.666 5.944 1.00 86.94 89 TYR A N 1
ATOM 698 C CA . TYR A 1 89 ? -2.344 1.786 6.590 1.00 86.94 89 TYR A CA 1
ATOM 699 C C . TYR A 1 89 ? -3.334 2.424 5.622 1.00 86.94 89 TYR A C 1
ATOM 701 O O . TYR A 1 89 ? -3.019 2.703 4.458 1.00 86.94 89 TYR A O 1
ATOM 709 N N . GLY A 1 90 ? -4.548 2.665 6.104 1.00 86.56 90 GLY A N 1
ATOM 710 C CA . GLY A 1 90 ? -5.595 3.228 5.274 1.00 86.56 90 GLY A CA 1
ATOM 711 C C . GLY A 1 90 ? -6.898 3.469 6.012 1.00 86.56 90 GLY A C 1
ATOM 712 O O . GLY A 1 90 ? -6.969 3.351 7.237 1.00 86.56 90 GLY A O 1
ATOM 713 N N . GLY A 1 91 ? -7.933 3.805 5.247 1.00 86.62 91 GLY A N 1
ATOM 714 C CA . GLY A 1 91 ? -9.266 4.066 5.774 1.00 86.62 91 GLY A CA 1
ATOM 715 C C . GLY A 1 91 ? -10.307 3.074 5.271 1.00 86.62 91 GLY A C 1
ATOM 716 O O . GLY A 1 91 ? -10.247 2.599 4.137 1.00 86.62 91 GLY A O 1
ATOM 717 N N . ASN A 1 92 ? -11.286 2.773 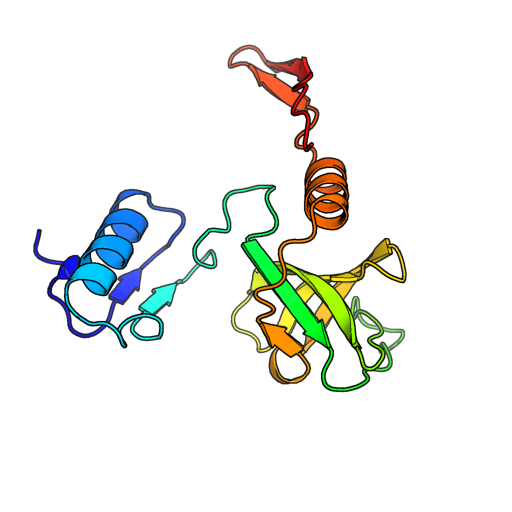6.123 1.00 88.06 92 ASN A N 1
ATOM 718 C CA . ASN A 1 92 ? -12.446 1.952 5.779 1.00 88.06 92 ASN A CA 1
ATOM 719 C C . ASN A 1 92 ? -13.628 2.855 5.441 1.00 88.06 92 ASN A C 1
ATOM 721 O O . ASN A 1 92 ? -14.091 3.622 6.284 1.00 88.06 92 ASN A O 1
ATOM 725 N N . ASN A 1 93 ? -14.148 2.737 4.221 1.00 84.62 93 ASN A N 1
ATOM 726 C CA . ASN A 1 93 ? -15.228 3.589 3.733 1.00 84.62 93 ASN A CA 1
ATOM 727 C C . ASN A 1 93 ? -16.548 3.402 4.499 1.00 84.62 93 ASN A C 1
ATOM 729 O O . ASN A 1 93 ? -17.321 4.352 4.625 1.00 84.62 93 ASN A O 1
ATOM 733 N N . ARG A 1 94 ? -16.805 2.206 5.046 1.00 85.81 94 ARG A N 1
ATOM 734 C CA . ARG A 1 94 ? -18.008 1.932 5.845 1.00 85.81 94 ARG A CA 1
ATOM 735 C C . ARG A 1 94 ? -17.969 2.646 7.192 1.00 85.81 94 ARG A C 1
ATOM 737 O O . ARG A 1 94 ? -18.978 3.191 7.624 1.00 85.81 94 ARG A O 1
ATOM 744 N N . THR A 1 95 ? -16.822 2.620 7.872 1.00 84.75 95 THR A N 1
ATOM 745 C CA . THR A 1 95 ? -16.694 3.175 9.233 1.00 84.75 95 THR A CA 1
ATOM 746 C C . THR A 1 95 ? -16.141 4.598 9.263 1.00 84.75 95 THR A C 1
ATOM 748 O O . THR A 1 95 ? -16.247 5.260 10.292 1.00 84.75 95 THR A O 1
ATOM 751 N N . GLY A 1 96 ? -15.530 5.062 8.169 1.00 82.31 96 GLY A N 1
ATOM 752 C CA . GLY A 1 96 ? -14.816 6.339 8.083 1.00 82.31 96 GLY A CA 1
ATOM 753 C C . GLY A 1 96 ? -13.542 6.400 8.933 1.00 82.31 96 GLY A C 1
ATOM 754 O O . GLY A 1 96 ? -12.960 7.470 9.083 1.00 82.31 96 GLY A O 1
ATOM 755 N N . LYS A 1 97 ? -13.120 5.279 9.533 1.00 85.81 97 LYS A N 1
ATOM 756 C CA . LYS A 1 97 ? -11.968 5.225 10.437 1.00 85.81 97 LYS A CA 1
ATOM 757 C C . LYS A 1 97 ? -10.694 4.851 9.697 1.00 85.81 97 LYS A C 1
ATOM 759 O O . LYS A 1 97 ? -10.728 4.058 8.756 1.00 85.81 97 LYS A O 1
ATOM 764 N N . PHE A 1 98 ? -9.588 5.373 10.213 1.00 85.81 98 PHE A N 1
ATOM 765 C CA . PHE A 1 98 ? -8.233 5.077 9.774 1.00 85.81 98 PHE A CA 1
ATOM 766 C C . PHE A 1 98 ? -7.532 4.143 10.743 1.00 85.81 98 PHE A C 1
ATOM 768 O O . PHE A 1 98 ? -7.782 4.179 11.951 1.00 85.81 98 PHE A O 1
ATOM 775 N N . GLY A 1 99 ? -6.654 3.310 10.205 1.00 88.62 99 GLY A N 1
ATOM 776 C CA . GLY A 1 99 ? -5.826 2.423 10.999 1.00 88.62 99 GLY A CA 1
ATOM 777 C C . GLY A 1 99 ? -5.064 1.420 10.152 1.00 88.62 99 GLY A C 1
ATOM 778 O O . GLY A 1 99 ? -5.151 1.403 8.922 1.00 88.62 99 GLY A O 1
ATOM 779 N N . TRP A 1 100 ? -4.332 0.563 10.848 1.00 90.12 100 TRP A N 1
ATOM 780 C CA . TRP A 1 100 ? -3.581 -0.531 10.248 1.00 90.12 100 TRP A CA 1
ATOM 781 C C . TRP A 1 100 ? -4.477 -1.729 9.984 1.00 90.12 100 TRP A C 1
ATOM 783 O O . TRP A 1 100 ? -5.331 -2.056 10.797 1.00 90.12 100 TRP A O 1
ATOM 793 N N . TYR A 1 101 ? -4.287 -2.442 8.889 1.00 91.19 101 TYR A N 1
ATOM 794 C CA . TYR A 1 101 ? -4.993 -3.696 8.665 1.00 91.19 101 TYR A CA 1
ATOM 795 C C . TYR A 1 101 ? -4.100 -4.725 7.974 1.00 91.19 101 TYR A C 1
ATOM 797 O O . TYR A 1 101 ? -3.215 -4.346 7.208 1.00 91.19 101 TYR A O 1
ATOM 805 N N . PRO A 1 102 ? -4.299 -6.030 8.235 1.00 91.62 102 PRO A N 1
ATOM 806 C CA . PRO A 1 102 ? -3.436 -7.060 7.669 1.00 91.62 102 PRO A CA 1
ATOM 807 C C . PRO A 1 102 ? -3.581 -7.137 6.145 1.00 91.62 102 PRO A C 1
ATOM 809 O O . PRO A 1 102 ? -4.696 -7.299 5.639 1.00 91.62 102 PRO A O 1
ATOM 812 N N . SER A 1 103 ? -2.463 -7.081 5.418 1.00 90.62 103 SER A N 1
ATOM 813 C CA . SER A 1 103 ? -2.447 -7.044 3.948 1.00 90.62 103 SER A CA 1
ATOM 814 C C . SER A 1 103 ? -3.036 -8.309 3.313 1.00 90.62 103 SER A C 1
ATOM 816 O O . SER A 1 103 ? -3.777 -8.236 2.340 1.00 90.62 103 SER A O 1
ATOM 818 N N . TYR A 1 104 ? -2.811 -9.480 3.914 1.00 91.69 104 TYR A N 1
ATOM 819 C CA . TYR A 1 104 ? -3.310 -10.764 3.398 1.00 91.69 104 TYR A CA 1
ATOM 820 C C . TYR A 1 104 ? -4.838 -10.943 3.498 1.00 91.69 104 TYR A C 1
ATOM 822 O O . TYR A 1 104 ? -5.383 -11.909 2.964 1.00 91.69 104 TYR A O 1
ATOM 830 N N . LYS A 1 105 ? -5.544 -10.063 4.222 1.00 92.88 105 LYS A N 1
ATOM 831 C CA . LYS A 1 105 ? -7.009 -10.129 4.390 1.00 92.88 105 LYS A CA 1
ATOM 832 C C . LYS A 1 105 ? -7.772 -9.339 3.339 1.00 92.88 105 LYS A C 1
ATOM 834 O O . LYS A 1 105 ? -9.007 -9.319 3.366 1.00 92.88 105 LYS A O 1
ATOM 839 N N . VAL A 1 106 ? -7.054 -8.679 2.443 1.00 92.44 106 VAL A N 1
ATOM 840 C CA . VAL A 1 106 ? -7.627 -7.789 1.449 1.00 92.44 106 VAL A CA 1
ATOM 841 C C . VAL A 1 106 ? -7.164 -8.178 0.051 1.00 92.44 106 VAL A C 1
ATOM 843 O O . VAL A 1 106 ? -6.143 -8.838 -0.119 1.00 92.44 106 VAL A O 1
ATOM 846 N N . LYS A 1 107 ? -7.937 -7.785 -0.957 1.00 92.00 107 LYS A N 1
ATOM 847 C CA . LYS A 1 107 ? -7.606 -7.973 -2.369 1.00 92.00 107 LYS A CA 1
ATOM 848 C C . LYS A 1 107 ? -7.715 -6.644 -3.096 1.00 92.00 107 LYS A C 1
ATOM 850 O O . LYS A 1 107 ? -8.627 -5.873 -2.807 1.00 92.00 107 LYS A O 1
ATOM 855 N N . GLU A 1 108 ? -6.788 -6.374 -4.012 1.00 86.69 108 GLU A N 1
ATOM 856 C CA . GLU A 1 108 ? -6.819 -5.164 -4.838 1.00 86.69 108 GLU A CA 1
ATOM 857 C C . GLU A 1 108 ? -8.125 -5.122 -5.643 1.00 86.69 108 GLU A C 1
ATOM 859 O O . GLU A 1 108 ? -8.537 -6.121 -6.244 1.00 86.69 108 GLU A O 1
ATOM 864 N N . SER A 1 109 ? -8.811 -3.982 -5.585 1.00 83.75 109 SER A N 1
ATOM 865 C CA . SER A 1 109 ? -10.070 -3.745 -6.282 1.00 83.75 109 SER A CA 1
ATOM 866 C C . SER A 1 109 ? -9.834 -2.777 -7.430 1.00 83.75 109 SER A C 1
ATOM 868 O O . SER A 1 109 ? -9.333 -1.676 -7.229 1.00 83.75 109 SER A O 1
ATOM 870 N N . THR A 1 110 ? -10.237 -3.178 -8.634 1.00 70.19 110 THR A N 1
ATOM 871 C CA . THR A 1 110 ? -10.186 -2.344 -9.845 1.00 70.19 110 THR A CA 1
ATOM 872 C C . THR A 1 110 ? -11.454 -1.511 -10.037 1.00 70.19 110 THR A C 1
ATOM 874 O O . THR A 1 110 ? -11.653 -0.919 -11.097 1.00 70.19 110 THR A O 1
ATOM 877 N N . GLN A 1 111 ? -12.371 -1.517 -9.066 1.00 65.31 111 GLN A N 1
ATOM 878 C CA . GLN A 1 111 ? -13.574 -0.699 -9.145 1.00 65.31 111 GLN A CA 1
ATOM 879 C C . GLN A 1 111 ? -13.202 0.763 -8.892 1.00 65.31 111 GLN A C 1
ATOM 881 O O . GLN A 1 111 ? -12.739 1.121 -7.812 1.00 65.31 111 GLN A O 1
ATOM 886 N N . PHE A 1 112 ? -13.425 1.599 -9.906 1.00 56.59 112 PHE A N 1
ATOM 887 C CA . PHE A 1 112 ? -13.370 3.048 -9.777 1.00 56.59 112 PHE A CA 1
ATOM 888 C C . PHE A 1 112 ? -14.588 3.508 -8.985 1.00 56.59 112 PHE A C 1
ATOM 890 O O . PHE A 1 112 ? -15.730 3.307 -9.403 1.00 56.59 112 PHE A O 1
ATOM 897 N N . PHE A 1 113 ? -14.352 4.124 -7.834 1.00 58.94 113 PHE A N 1
ATOM 898 C CA . PHE A 1 113 ? -15.41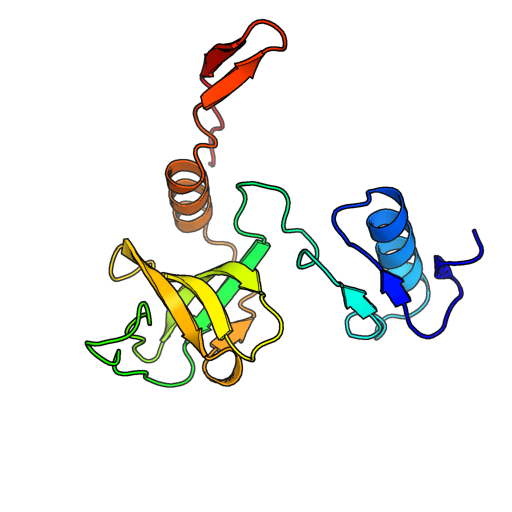3 4.671 -7.007 1.00 58.94 113 PHE A CA 1
ATOM 899 C C . PHE A 1 113 ? -15.239 6.182 -6.938 1.00 58.94 113 PHE A C 1
ATOM 901 O O . PHE A 1 113 ? -14.566 6.680 -6.041 1.00 58.94 113 PHE A O 1
ATOM 908 N N . SER A 1 114 ? -15.917 6.917 -7.824 1.00 59.22 114 SER A N 1
ATOM 909 C CA . SER A 1 114 ? -15.856 8.390 -7.852 1.00 59.22 114 SER A CA 1
ATOM 910 C C . SER A 1 114 ? -16.164 9.030 -6.489 1.00 59.22 114 SER A C 1
ATOM 912 O O . SER A 1 114 ? -15.595 10.053 -6.119 1.00 59.22 114 SER A O 1
ATOM 914 N N . GLN A 1 115 ? -17.031 8.403 -5.686 1.00 58.88 115 GLN A N 1
ATOM 915 C CA . GLN A 1 115 ? -17.332 8.851 -4.322 1.00 58.88 115 GLN A CA 1
ATOM 916 C C . GLN A 1 115 ? -16.230 8.520 -3.302 1.00 58.88 115 GLN A C 1
ATOM 918 O O . GLN A 1 115 ? -16.066 9.255 -2.328 1.00 58.88 115 GLN A O 1
ATOM 923 N N . MET A 1 116 ? -15.491 7.423 -3.490 1.00 57.75 116 MET A N 1
ATOM 924 C CA . MET A 1 116 ? -14.367 7.084 -2.612 1.00 57.75 116 MET A CA 1
ATOM 925 C C . MET A 1 116 ? -13.130 7.907 -2.959 1.00 57.75 116 MET A C 1
ATOM 927 O O . MET A 1 116 ? -12.442 8.316 -2.031 1.00 57.75 116 MET A O 1
ATOM 931 N N . ASP A 1 117 ? -12.907 8.227 -4.237 1.00 62.44 117 ASP A N 1
ATOM 932 C CA . ASP A 1 117 ? -11.876 9.178 -4.667 1.00 62.44 117 ASP A CA 1
ATOM 933 C C . ASP A 1 117 ? -12.092 10.545 -4.006 1.00 62.44 117 ASP A C 1
ATOM 935 O O . ASP A 1 117 ? -11.175 11.068 -3.374 1.00 62.44 117 ASP A O 1
ATOM 939 N N . LYS A 1 118 ? -13.333 11.066 -4.023 1.00 64.38 118 LYS A N 1
ATOM 940 C CA . LYS A 1 118 ? -13.710 12.302 -3.304 1.00 64.38 118 LYS A CA 1
ATOM 941 C C . LYS A 1 118 ? -13.363 12.245 -1.816 1.00 64.38 118 LYS A C 1
ATOM 943 O O . LYS A 1 118 ? -12.707 13.143 -1.301 1.00 64.38 118 LYS A O 1
ATOM 948 N N . ARG A 1 119 ? -13.788 11.192 -1.108 1.00 63.94 119 ARG A N 1
ATOM 949 C CA . ARG A 1 119 ? -13.529 11.063 0.339 1.00 63.94 119 ARG A CA 1
ATOM 950 C C . ARG A 1 119 ? -12.049 10.918 0.651 1.00 63.94 119 ARG A C 1
ATOM 952 O O . ARG A 1 119 ? -11.563 11.502 1.613 1.00 63.94 119 ARG A O 1
ATOM 959 N N . ALA A 1 120 ? -11.336 10.121 -0.131 1.00 63.25 120 ALA A N 1
ATOM 960 C CA . ALA A 1 120 ? -9.916 9.918 0.074 1.00 63.25 120 ALA A CA 1
ATOM 961 C C . ALA A 1 120 ? -9.127 11.212 -0.189 1.00 63.25 120 ALA A C 1
ATOM 963 O O . ALA A 1 120 ? -8.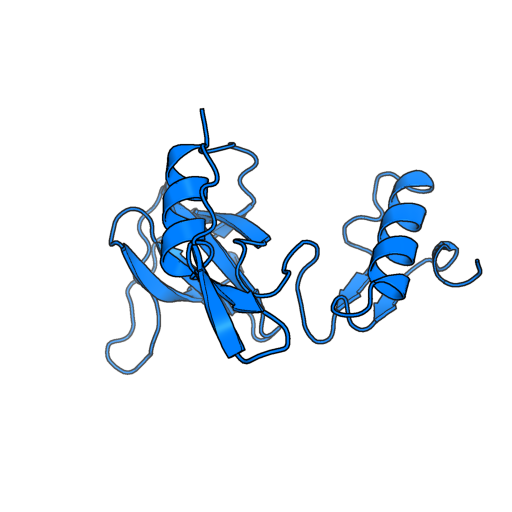224 11.512 0.585 1.00 63.25 120 ALA A O 1
ATOM 964 N N . TRP A 1 121 ? -9.535 12.000 -1.191 1.00 63.22 121 TRP A N 1
ATOM 965 C CA . TRP A 1 121 ? -9.023 13.343 -1.482 1.00 63.22 121 TRP A CA 1
ATOM 966 C C . TRP A 1 121 ? -9.296 14.355 -0.360 1.00 63.22 121 TRP A C 1
ATOM 968 O O . TRP A 1 121 ? -8.427 15.137 0.024 1.00 63.22 121 TRP A O 1
ATOM 978 N N . GLU A 1 122 ? -10.504 14.345 0.204 1.00 65.81 122 GLU A N 1
ATOM 979 C CA . GLU A 1 122 ? -10.857 15.215 1.329 1.00 65.81 122 GLU A CA 1
ATOM 980 C C . GLU A 1 122 ? -10.020 14.900 2.571 1.00 65.81 122 GLU A C 1
ATOM 982 O O . GLU A 1 122 ? -9.502 15.814 3.214 1.00 65.81 122 GLU A O 1
ATOM 987 N N . VAL A 1 123 ? -9.867 13.615 2.909 1.00 63.31 123 VAL A N 1
ATOM 988 C CA . VAL A 1 123 ? -9.127 13.221 4.114 1.00 63.31 123 VAL A CA 1
ATOM 989 C C . VAL A 1 123 ? -7.624 13.428 3.961 1.00 63.31 123 VAL A C 1
ATOM 991 O O . VAL A 1 123 ? -6.936 13.727 4.934 1.00 63.31 123 VAL A O 1
ATOM 994 N N . SER A 1 124 ? -7.100 13.298 2.752 1.00 57.47 124 SER A N 1
ATOM 995 C CA . SER A 1 124 ? -5.686 13.521 2.501 1.00 57.47 124 SER A CA 1
ATOM 996 C C . SER A 1 124 ? -5.288 15.003 2.495 1.00 57.47 124 SER A C 1
ATOM 998 O O . SER A 1 124 ? -4.104 15.321 2.429 1.00 57.47 124 SER A O 1
ATOM 1000 N N . GLY A 1 125 ? -6.256 15.916 2.618 1.00 57.56 125 GLY A N 1
ATOM 1001 C CA . GLY A 1 125 ? -6.004 17.352 2.592 1.00 57.56 125 GLY A CA 1
ATOM 1002 C C . GLY A 1 125 ? -5.856 17.912 1.179 1.00 57.56 125 GLY A C 1
ATOM 1003 O O . GLY A 1 125 ? -5.423 19.049 1.032 1.00 57.56 125 GLY A O 1
ATOM 1004 N N . GLY A 1 126 ? -6.274 17.177 0.143 1.00 57.97 126 GLY A N 1
ATOM 1005 C CA . GLY A 1 126 ? -6.199 17.622 -1.251 1.00 57.97 126 GLY A CA 1
ATOM 1006 C C . GLY A 1 126 ? -6.968 18.918 -1.547 1.00 57.97 126 GLY A C 1
ATOM 1007 O O . GLY A 1 126 ? -6.759 19.543 -2.580 1.00 57.97 126 GLY A O 1
ATOM 1008 N N . ASN A 1 127 ? -7.827 19.378 -0.635 1.00 58.00 127 ASN A N 1
ATOM 1009 C CA . ASN A 1 127 ? -8.523 20.661 -0.751 1.00 58.00 127 ASN A CA 1
ATOM 1010 C C . ASN A 1 127 ? -7.663 21.876 -0.361 1.00 58.00 127 ASN A C 1
ATOM 1012 O O . ASN A 1 127 ? -8.092 23.003 -0.606 1.00 58.00 127 ASN A O 1
ATOM 1016 N N . GLU A 1 128 ? -6.487 21.680 0.245 1.00 56.69 128 GLU A N 1
ATOM 1017 C CA . GLU A 1 128 ? -5.582 22.751 0.675 1.00 56.69 128 GLU A CA 1
ATOM 1018 C C . GLU A 1 128 ? -4.142 22.460 0.218 1.00 56.69 128 GLU A C 1
ATOM 1020 O O . GLU A 1 128 ? -3.467 21.595 0.766 1.00 56.69 128 GLU A O 1
ATOM 1025 N N . ALA A 1 129 ? -3.645 23.218 -0.759 1.00 59.44 129 ALA A N 1
ATOM 1026 C CA . ALA A 1 129 ? -2.221 23.280 -1.090 1.00 59.44 129 ALA A CA 1
ATOM 1027 C C . ALA A 1 129 ? -1.580 24.504 -0.420 1.00 59.44 129 ALA A C 1
ATOM 1029 O O . ALA A 1 129 ? -2.273 25.472 -0.109 1.00 59.44 129 ALA A O 1
ATOM 1030 N N . GLN A 1 130 ? -0.267 24.488 -0.201 1.00 59.41 130 GLN A N 1
ATOM 1031 C CA . GLN A 1 130 ? 0.489 25.693 0.154 1.00 59.41 130 GLN A CA 1
ATOM 1032 C C . GLN A 1 130 ? 1.315 26.143 -1.047 1.00 59.41 130 GLN A C 1
ATOM 1034 O O . GLN A 1 130 ? 1.907 25.305 -1.724 1.00 59.41 130 GLN A O 1
ATOM 1039 N N . ASP A 1 131 ? 1.333 27.447 -1.320 1.00 64.62 131 ASP A N 1
ATOM 1040 C CA . ASP A 1 131 ? 2.307 28.017 -2.252 1.00 64.62 131 ASP A CA 1
ATOM 1041 C C . ASP A 1 131 ? 3.708 28.085 -1.620 1.00 64.62 131 ASP A C 1
ATOM 1043 O O . ASP A 1 131 ? 3.880 27.899 -0.413 1.00 64.62 131 ASP A O 1
ATOM 1047 N N . ASP A 1 132 ? 4.715 28.409 -2.432 1.00 71.56 132 ASP A N 1
ATOM 1048 C CA . ASP A 1 132 ? 6.108 28.579 -1.989 1.00 71.56 132 ASP A CA 1
ATOM 1049 C C . ASP A 1 132 ? 6.285 29.689 -0.925 1.00 71.56 132 ASP A C 1
ATOM 1051 O O . ASP A 1 132 ? 7.359 29.838 -0.344 1.00 71.56 132 ASP A O 1
ATOM 1055 N N . GLN A 1 133 ? 5.242 30.486 -0.665 1.00 74.00 133 GLN A N 1
ATOM 1056 C CA . GLN A 1 133 ? 5.198 31.567 0.324 1.00 74.00 133 GLN A CA 1
ATOM 1057 C C . GLN A 1 133 ? 4.423 31.166 1.595 1.00 74.00 133 GLN A C 1
ATOM 1059 O O . GLN A 1 133 ? 4.302 31.970 2.521 1.00 74.00 133 GLN A O 1
ATOM 1064 N N . GLY A 1 134 ? 3.927 29.925 1.670 1.00 68.12 134 GLY A N 1
ATOM 1065 C CA . GLY A 1 134 ? 3.175 29.385 2.802 1.00 68.12 134 GLY A CA 1
ATOM 1066 C C . GLY A 1 134 ? 1.697 29.787 2.843 1.00 68.12 134 GLY A C 1
ATOM 1067 O O . GLY A 1 134 ? 1.016 29.505 3.834 1.00 68.12 134 GLY A O 1
ATOM 1068 N N . ASN A 1 135 ? 1.166 30.428 1.800 1.00 71.69 135 ASN A N 1
ATOM 1069 C CA . ASN A 1 135 ? -0.251 30.762 1.719 1.00 71.69 135 ASN A CA 1
ATOM 1070 C C . ASN A 1 135 ? -1.065 29.527 1.334 1.00 71.69 135 ASN A C 1
ATOM 1072 O O . ASN A 1 135 ? -0.728 28.792 0.407 1.00 71.69 135 ASN A O 1
ATOM 1076 N N . LYS A 1 136 ? -2.190 29.324 2.024 1.00 68.44 136 LYS A N 1
ATOM 1077 C CA . LYS A 1 136 ? -3.122 28.233 1.727 1.00 68.44 136 LYS A CA 1
ATOM 1078 C C . LYS A 1 136 ? -3.946 28.543 0.476 1.00 68.44 136 LYS A C 1
ATOM 1080 O O . LYS A 1 136 ? -4.724 29.496 0.464 1.00 68.44 136 LYS A O 1
ATOM 1085 N N . ILE A 1 137 ? -3.835 27.693 -0.536 1.00 62.47 137 ILE A N 1
ATOM 1086 C CA . ILE A 1 137 ? -4.626 27.710 -1.765 1.00 62.47 137 ILE A CA 1
ATOM 1087 C C . ILE A 1 137 ? -5.673 26.600 -1.686 1.00 62.47 137 ILE A C 1
ATOM 1089 O O . ILE A 1 137 ? -5.347 25.445 -1.416 1.00 62.47 137 ILE A O 1
ATOM 1093 N N . LYS A 1 138 ? -6.938 26.939 -1.960 1.00 64.12 138 LYS A N 1
ATOM 1094 C CA . LYS A 1 138 ? -7.998 25.937 -2.097 1.00 64.12 138 LYS A CA 1
ATOM 1095 C C . LYS A 1 138 ? -8.000 25.338 -3.496 1.00 64.12 138 LYS A C 1
ATOM 1097 O O . LYS A 1 138 ? -8.175 26.062 -4.475 1.00 64.12 138 LYS A O 1
ATOM 1102 N N . LEU A 1 139 ? -7.845 24.022 -3.577 1.00 59.09 139 LEU A N 1
ATOM 1103 C CA . LEU A 1 139 ? -7.960 23.267 -4.822 1.00 59.09 139 LEU A CA 1
ATOM 1104 C C . LEU A 1 139 ? -9.412 22.816 -5.005 1.00 59.09 139 LEU A C 1
ATOM 1106 O O . LEU A 1 139 ? -9.950 22.068 -4.193 1.00 59.09 139 LEU A O 1
ATOM 1110 N N . TYR A 1 140 ? -10.053 23.284 -6.076 1.00 56.25 140 TYR A N 1
ATOM 1111 C CA . TYR A 1 140 ? -11.405 22.872 -6.457 1.00 56.25 140 TYR A CA 1
ATOM 1112 C C . TYR A 1 140 ? -11.320 21.806 -7.549 1.00 56.25 140 TYR A C 1
ATOM 1114 O O . TYR A 1 140 ? -11.423 22.117 -8.733 1.00 56.25 140 TYR A O 1
ATOM 1122 N N . ILE A 1 141 ? -11.111 20.548 -7.159 1.00 56.06 141 ILE A N 1
ATOM 1123 C CA . ILE A 1 141 ? -11.206 19.418 -8.090 1.00 56.06 141 ILE A CA 1
ATOM 1124 C C . ILE A 1 141 ? -12.644 18.903 -8.072 1.00 56.06 141 ILE A C 1
ATOM 1126 O O . ILE A 1 141 ? -13.171 18.512 -7.031 1.00 56.06 141 ILE A O 1
ATOM 1130 N N . THR A 1 142 ? -13.306 18.953 -9.227 1.00 48.19 142 THR A N 1
ATOM 1131 C CA . THR A 1 142 ? -14.655 18.408 -9.413 1.00 48.19 142 THR A CA 1
ATOM 1132 C C . THR A 1 142 ? -14.514 16.981 -9.927 1.00 48.19 142 THR A C 1
ATOM 1134 O O . THR A 1 142 ? -13.916 16.772 -10.977 1.00 48.19 142 THR A O 1
ATOM 1137 N N . PHE A 1 143 ? -15.017 15.999 -9.178 1.00 51.50 143 PHE A N 1
ATOM 1138 C CA . PHE A 1 143 ? -15.140 14.631 -9.683 1.00 51.50 143 PHE A CA 1
ATOM 1139 C C . PHE A 1 143 ? -16.596 14.447 -10.135 1.00 51.50 143 PHE A C 1
ATOM 1141 O O . PHE A 1 143 ? -17.501 14.493 -9.290 1.00 51.50 143 PHE A O 1
ATOM 1148 N N . ASP A 1 144 ? -16.814 14.331 -11.444 1.00 45.00 144 ASP A N 1
ATOM 1149 C CA . ASP A 1 144 ? -18.128 14.092 -12.060 1.00 45.00 144 ASP A CA 1
ATOM 1150 C C . ASP A 1 144 ? -18.581 12.629 -11.905 1.00 45.00 144 ASP A C 1
ATOM 1152 O O . ASP A 1 144 ? -17.721 11.717 -11.948 1.00 45.00 144 ASP A O 1
#

Sequence (144 aa):
MMLSKCDFLVCTLSSELATVAYELMQVRDWQAADNYVSLDHIYGGALAIPAKFHQAVLGHKRNNYTEELSLEFGDMLFTQMDNSSGFFYGGNNRTGKFGWYPSYKVKESTQFFSQMDKRAWEVSGGNEAQDDQGNKIKLYITFD